Protein AF-A0A1J5KAI7-F1 (afdb_monomer_lite)

pLDDT: mean 85.28, std 12.96, range [53.59, 97.75]

Structure (mmCIF, N/CA/C/O backbone):
data_AF-A0A1J5KAI7-F1
#
_entry.id   AF-A0A1J5KAI7-F1
#
loop_
_atom_site.group_PDB
_atom_site.id
_atom_site.type_symbol
_atom_site.label_atom_id
_atom_site.label_alt_id
_atom_site.label_comp_id
_atom_site.label_asym_id
_atom_site.label_entity_id
_atom_site.label_seq_id
_atom_site.pdbx_PDB_ins_code
_atom_site.Cartn_x
_atom_site.Cartn_y
_atom_site.Cartn_z
_atom_site.occupancy
_atom_site.B_iso_or_equiv
_atom_site.auth_seq_id
_atom_site.auth_comp_id
_atom_site.auth_asym_id
_atom_site.auth_atom_id
_atom_site.pdbx_PDB_model_num
ATOM 1 N N . MET A 1 1 ? 21.934 -11.824 -10.704 1.00 55.00 1 MET A N 1
ATOM 2 C CA . MET A 1 1 ? 21.260 -10.657 -11.320 1.00 55.00 1 MET A CA 1
ATOM 3 C C . MET A 1 1 ? 20.490 -11.014 -12.583 1.00 55.00 1 MET A C 1
ATOM 5 O O . MET A 1 1 ? 19.277 -10.993 -12.497 1.00 55.00 1 MET A O 1
ATOM 9 N N . LYS A 1 2 ? 21.116 -11.439 -13.696 1.00 55.00 2 LYS A N 1
ATOM 10 C CA . LYS A 1 2 ? 20.397 -11.725 -14.965 1.00 55.00 2 LYS A CA 1
ATOM 11 C C . LYS A 1 2 ? 19.178 -12.659 -14.852 1.00 55.00 2 LYS A C 1
ATOM 13 O O . LYS A 1 2 ? 18.161 -12.379 -15.466 1.00 55.00 2 LYS A O 1
ATOM 18 N N . ALA A 1 3 ? 19.261 -13.735 -14.066 1.00 62.50 3 ALA A N 1
ATOM 19 C CA . ALA A 1 3 ? 18.138 -14.665 -13.894 1.00 62.50 3 ALA A CA 1
ATOM 20 C C . ALA A 1 3 ? 16.930 -14.024 -13.185 1.00 62.50 3 ALA A C 1
ATOM 22 O O . ALA A 1 3 ? 15.803 -14.217 -13.618 1.00 62.50 3 ALA A O 1
ATOM 23 N N . TYR A 1 4 ? 17.171 -13.212 -12.149 1.00 58.72 4 TYR A N 1
ATOM 24 C CA . TYR A 1 4 ? 16.126 -12.479 -11.427 1.00 58.72 4 TYR A CA 1
ATOM 25 C C . TYR A 1 4 ? 15.458 -11.437 -12.327 1.00 58.72 4 TYR A C 1
ATOM 27 O O . TYR A 1 4 ? 14.240 -11.396 -12.431 1.00 58.72 4 TYR A O 1
ATOM 35 N N . THR A 1 5 ? 16.261 -10.651 -13.048 1.00 60.41 5 THR A N 1
ATOM 36 C CA . THR A 1 5 ? 15.755 -9.629 -13.971 1.00 60.41 5 THR A CA 1
ATOM 37 C C . THR A 1 5 ? 14.943 -10.246 -15.113 1.00 60.41 5 THR A C 1
ATOM 39 O O . THR A 1 5 ? 13.899 -9.718 -15.474 1.00 60.41 5 THR A O 1
ATOM 42 N N . ASN A 1 6 ? 15.376 -11.389 -15.657 1.00 65.81 6 ASN A N 1
ATOM 43 C CA . ASN A 1 6 ? 14.635 -12.088 -16.710 1.00 65.81 6 ASN A CA 1
ATOM 44 C C . ASN A 1 6 ? 13.309 -12.670 -16.204 1.00 65.81 6 ASN A C 1
ATOM 46 O O . ASN A 1 6 ? 12.306 -12.564 -16.901 1.00 65.81 6 ASN A O 1
ATOM 50 N N . LEU A 1 7 ? 13.302 -13.232 -14.993 1.00 64.62 7 LEU A N 1
ATOM 51 C CA . LEU A 1 7 ? 12.109 -13.811 -14.379 1.00 64.62 7 LEU A CA 1
ATOM 52 C C . LEU A 1 7 ? 11.079 -12.727 -14.020 1.00 64.62 7 LEU A C 1
ATOM 54 O O . LEU A 1 7 ? 9.899 -12.885 -14.313 1.00 64.62 7 LEU A O 1
ATOM 58 N N . MET A 1 8 ? 11.527 -11.580 -13.498 1.00 61.50 8 MET A N 1
ATOM 59 C CA . MET A 1 8 ? 10.651 -10.423 -13.270 1.00 61.50 8 MET A CA 1
ATOM 60 C C . MET A 1 8 ? 10.087 -9.854 -14.575 1.00 61.50 8 MET A C 1
ATOM 62 O O . MET A 1 8 ? 8.918 -9.490 -14.639 1.00 61.50 8 MET A O 1
ATOM 66 N N . ARG A 1 9 ? 10.874 -9.847 -15.656 1.00 62.69 9 ARG A N 1
ATOM 67 C CA . ARG A 1 9 ? 10.406 -9.372 -16.964 1.00 62.69 9 ARG A CA 1
ATOM 68 C C . ARG A 1 9 ? 9.352 -10.288 -17.595 1.00 62.69 9 ARG A C 1
ATOM 70 O O . ARG A 1 9 ? 8.470 -9.792 -18.287 1.00 62.69 9 ARG A O 1
ATOM 77 N N . GLU A 1 10 ? 9.429 -11.601 -17.368 1.00 64.44 10 GLU A N 1
ATOM 78 C CA . GLU A 1 10 ? 8.375 -12.541 -17.777 1.00 64.44 10 GLU A CA 1
ATOM 79 C C . GLU A 1 10 ? 7.089 -12.330 -16.974 1.00 64.44 10 GLU A C 1
ATOM 81 O O . GLU A 1 10 ? 6.016 -12.271 -17.569 1.00 64.44 10 GLU A O 1
ATOM 86 N N . ILE A 1 11 ? 7.191 -12.142 -15.654 1.00 62.94 11 ILE A N 1
ATOM 87 C CA . ILE A 1 11 ? 6.038 -11.881 -14.777 1.00 62.94 11 ILE A CA 1
ATOM 88 C C . ILE A 1 11 ? 5.356 -10.553 -15.138 1.00 62.94 11 ILE A C 1
ATOM 90 O O . ILE A 1 11 ? 4.132 -10.519 -15.256 1.00 62.94 11 ILE A O 1
ATOM 94 N N . ASN A 1 12 ? 6.125 -9.496 -15.419 1.00 62.03 12 ASN A N 1
ATOM 95 C CA . ASN A 1 12 ? 5.586 -8.196 -15.842 1.00 62.03 12 ASN A CA 1
ATOM 96 C C . ASN A 1 12 ? 4.906 -8.242 -17.222 1.00 62.03 12 ASN A C 1
ATOM 98 O O . ASN A 1 12 ? 4.095 -7.375 -17.544 1.00 62.03 12 ASN A O 1
ATOM 102 N N . GLY A 1 13 ? 5.200 -9.258 -18.040 1.00 66.75 13 GLY A N 1
ATOM 103 C CA . GLY A 1 13 ? 4.508 -9.507 -19.306 1.00 66.75 13 GLY A CA 1
ATOM 104 C C . GLY A 1 13 ? 3.153 -10.205 -19.150 1.00 66.75 13 GLY A C 1
ATOM 105 O O . GLY A 1 13 ? 2.368 -10.225 -20.101 1.00 66.75 13 GLY A O 1
ATOM 106 N N . VAL A 1 14 ? 2.858 -10.774 -17.977 1.00 78.19 14 VAL A N 1
ATOM 107 C CA . VAL A 1 14 ? 1.603 -11.488 -17.724 1.00 78.19 14 VAL A CA 1
ATOM 108 C C . VAL A 1 14 ? 0.485 -10.485 -17.472 1.00 78.19 14 VAL A C 1
ATOM 110 O O . VAL A 1 14 ? 0.593 -9.598 -16.627 1.00 78.19 14 VAL A O 1
ATOM 113 N N . LYS A 1 15 ? -0.628 -10.654 -18.186 1.00 81.62 15 LYS A N 1
ATOM 114 C CA . LYS A 1 15 ? -1.851 -9.883 -17.967 1.00 81.62 15 LYS A CA 1
ATOM 115 C C . LYS A 1 15 ? -2.954 -10.776 -17.428 1.00 81.62 15 LYS A C 1
ATOM 117 O O . LYS A 1 15 ? -3.146 -11.900 -17.881 1.00 81.62 15 LYS A O 1
ATOM 122 N N . ILE A 1 16 ? -3.715 -10.247 -16.485 1.00 79.81 16 ILE A N 1
ATOM 123 C CA . ILE A 1 16 ? -4.975 -10.816 -16.032 1.00 79.81 16 ILE A CA 1
ATOM 124 C C . ILE A 1 16 ? -6.071 -10.316 -16.972 1.00 79.81 16 ILE A C 1
ATOM 126 O O . ILE A 1 16 ? -6.192 -9.109 -17.211 1.00 79.81 16 ILE A O 1
ATOM 130 N N . LEU A 1 17 ? -6.869 -11.252 -17.500 1.00 81.06 17 LEU A N 1
ATOM 131 C CA . LEU A 1 17 ? -7.967 -10.968 -18.435 1.00 81.06 17 LEU A CA 1
ATOM 132 C C . LEU A 1 17 ? -7.509 -10.133 -19.648 1.00 81.06 17 LEU A C 1
ATOM 134 O O . LEU A 1 17 ? -8.215 -9.221 -20.074 1.00 81.06 17 LEU A O 1
ATOM 138 N N . ASP A 1 18 ? -6.282 -10.373 -20.125 1.00 76.94 18 ASP A N 1
ATOM 139 C CA . ASP A 1 18 ? -5.613 -9.666 -21.234 1.00 76.94 18 ASP A CA 1
ATOM 140 C C . ASP A 1 18 ? -5.494 -8.136 -21.089 1.00 76.94 18 ASP A C 1
ATOM 142 O O . ASP A 1 18 ? -4.990 -7.451 -21.983 1.00 76.94 18 ASP A O 1
ATOM 146 N N . THR A 1 19 ? -5.895 -7.589 -19.940 1.00 79.38 19 THR A N 1
ATOM 147 C CA . THR A 1 19 ? -6.129 -6.151 -19.765 1.00 79.38 19 THR A CA 1
ATOM 148 C C . THR A 1 19 ? -5.287 -5.568 -18.637 1.00 79.38 19 THR A C 1
ATOM 150 O O . THR A 1 19 ? -4.700 -4.502 -18.805 1.00 79.38 19 THR A O 1
ATOM 153 N N . ILE A 1 20 ? -5.196 -6.257 -17.497 1.00 80.00 20 ILE A N 1
ATOM 154 C CA . ILE A 1 20 ? -4.562 -5.721 -16.286 1.00 80.00 20 ILE A CA 1
ATOM 155 C C . ILE A 1 20 ? -3.181 -6.359 -16.125 1.00 80.00 20 ILE A C 1
ATOM 157 O O . ILE A 1 20 ? -3.116 -7.586 -16.053 1.00 80.00 20 ILE A O 1
ATOM 161 N N . PRO A 1 21 ? -2.084 -5.587 -16.038 1.00 86.19 21 PRO A N 1
ATOM 162 C CA . PRO A 1 21 ? -0.777 -6.138 -15.688 1.00 86.19 21 PRO A CA 1
ATOM 163 C C . PRO A 1 21 ? -0.853 -6.925 -14.373 1.00 86.19 21 PRO A C 1
ATOM 165 O O . PRO A 1 21 ? -1.408 -6.436 -13.388 1.00 86.19 21 PRO A O 1
ATOM 168 N N . LEU A 1 22 ? -0.316 -8.149 -14.349 1.00 85.94 22 LEU A N 1
ATOM 169 C CA . LEU A 1 22 ? -0.277 -8.982 -13.142 1.00 85.94 22 LEU A CA 1
ATOM 170 C C . LEU A 1 22 ? 0.413 -8.247 -11.989 1.00 85.94 22 LEU A C 1
ATOM 172 O O . LEU A 1 22 ? -0.025 -8.351 -10.848 1.00 85.94 22 LEU A O 1
ATOM 176 N N . ASP A 1 23 ? 1.435 -7.462 -12.310 1.00 84.81 23 ASP A N 1
ATOM 177 C CA . ASP A 1 23 ? 2.177 -6.644 -11.360 1.00 84.81 23 ASP A CA 1
ATOM 178 C C . ASP A 1 23 ? 1.252 -5.705 -10.566 1.00 84.81 23 ASP A C 1
ATOM 180 O O . ASP A 1 23 ? 1.145 -5.797 -9.344 1.00 84.81 23 ASP A O 1
ATOM 184 N N . TYR A 1 24 ? 0.409 -4.934 -11.257 1.00 88.38 24 TYR A N 1
ATOM 185 C CA . TYR A 1 24 ? -0.584 -4.059 -10.623 1.00 88.38 24 TYR A CA 1
ATOM 186 C C . TYR A 1 24 ? -1.548 -4.817 -9.709 1.00 88.38 24 TYR A C 1
ATOM 188 O O . TYR A 1 24 ? -1.926 -4.342 -8.636 1.00 88.38 24 TYR A O 1
ATOM 196 N N . PHE A 1 25 ? -1.952 -6.019 -10.109 1.00 89.25 25 PHE A N 1
ATOM 197 C CA . PHE A 1 25 ? -2.796 -6.856 -9.268 1.00 89.25 25 PHE A CA 1
ATOM 198 C C . PHE A 1 25 ? -2.071 -7.321 -7.998 1.00 89.25 25 PHE A C 1
ATOM 200 O O . PHE A 1 25 ? -2.664 -7.314 -6.916 1.00 89.25 25 PHE A O 1
ATOM 207 N N . LEU A 1 26 ? -0.789 -7.674 -8.104 1.00 91.12 26 LEU A N 1
ATOM 208 C CA . LEU A 1 26 ? 0.038 -8.059 -6.964 1.00 91.12 26 LEU A CA 1
ATOM 209 C C . LEU A 1 26 ? 0.264 -6.887 -6.004 1.00 91.12 26 LEU A C 1
ATOM 211 O O . LEU A 1 26 ? 0.075 -7.076 -4.803 1.00 91.12 26 LEU A O 1
ATOM 215 N N . HIS A 1 27 ? 0.560 -5.685 -6.506 1.00 93.19 27 HIS A N 1
ATOM 216 C CA . HIS A 1 27 ? 0.659 -4.459 -5.698 1.00 93.19 27 HIS A CA 1
ATOM 217 C C . HIS A 1 27 ? -0.622 -4.211 -4.890 1.00 93.19 27 HIS A C 1
ATOM 219 O O . HIS A 1 27 ? -0.596 -3.999 -3.673 1.00 93.19 27 HIS A O 1
ATOM 225 N N . MET A 1 28 ? -1.776 -4.354 -5.544 1.00 92.88 28 MET A N 1
ATOM 226 C CA . MET A 1 28 ? -3.084 -4.187 -4.916 1.00 92.88 28 MET A CA 1
ATOM 227 C C . MET A 1 28 ? -3.340 -5.211 -3.793 1.00 92.88 28 MET A C 1
ATOM 229 O O . MET A 1 28 ? -3.800 -4.848 -2.704 1.00 92.88 28 MET A O 1
ATOM 233 N N . ILE A 1 29 ? -3.024 -6.492 -4.034 1.00 94.38 29 ILE A N 1
ATOM 234 C CA . ILE A 1 29 ? -3.124 -7.553 -3.019 1.00 94.38 29 ILE A CA 1
ATOM 235 C C . ILE A 1 29 ? -2.163 -7.279 -1.867 1.00 94.38 29 ILE A C 1
ATOM 237 O O . ILE A 1 29 ? -2.550 -7.411 -0.706 1.00 94.38 29 ILE A O 1
ATOM 241 N N . PHE A 1 30 ? -0.925 -6.902 -2.173 1.00 94.56 30 PHE A N 1
ATOM 242 C CA . PHE A 1 30 ? 0.131 -6.710 -1.191 1.00 94.56 30 PHE A CA 1
ATOM 243 C C . PHE A 1 30 ? -0.219 -5.604 -0.194 1.00 94.56 30 PHE A C 1
ATOM 245 O O . PHE A 1 30 ? -0.183 -5.831 1.020 1.00 94.56 30 PHE A O 1
ATOM 252 N N . GLY A 1 31 ? -0.667 -4.447 -0.688 1.00 96.50 31 GLY A N 1
ATOM 253 C CA . GLY A 1 31 ? -1.102 -3.346 0.170 1.00 96.50 31 GLY A CA 1
ATOM 254 C C . GLY A 1 31 ? -2.248 -3.750 1.098 1.00 96.50 31 GLY A C 1
ATOM 255 O O . GLY A 1 31 ? -2.209 -3.487 2.306 1.00 96.50 31 GLY A O 1
ATOM 256 N N . MET A 1 32 ? -3.251 -4.457 0.565 1.00 97.44 32 MET A N 1
ATOM 257 C CA . MET A 1 32 ? -4.382 -4.935 1.364 1.00 97.44 32 MET A CA 1
ATOM 258 C C . MET A 1 32 ? -3.975 -6.018 2.374 1.00 97.44 32 MET A C 1
ATOM 260 O O . MET A 1 32 ? -4.471 -6.019 3.503 1.00 97.44 32 MET A O 1
ATOM 264 N N . ALA A 1 33 ? -3.051 -6.909 2.014 1.00 97.38 33 ALA A N 1
ATOM 265 C CA . ALA A 1 33 ? -2.533 -7.938 2.906 1.00 97.38 33 ALA A CA 1
ATOM 266 C C . ALA A 1 33 ? -1.815 -7.319 4.112 1.00 97.38 33 ALA A C 1
ATOM 268 O O . ALA A 1 33 ? -2.153 -7.653 5.249 1.00 97.38 33 ALA A O 1
ATOM 269 N N . ILE A 1 34 ? -0.905 -6.359 3.896 1.00 96.69 34 ILE A N 1
ATOM 270 C CA . ILE A 1 34 ? -0.235 -5.627 4.986 1.00 96.69 34 ILE A CA 1
ATOM 271 C C . ILE A 1 34 ? -1.267 -4.946 5.883 1.00 96.69 34 ILE A C 1
ATOM 273 O O . ILE A 1 34 ? -1.200 -5.062 7.111 1.00 96.69 34 ILE A O 1
ATOM 277 N N . TYR A 1 35 ? -2.242 -4.260 5.281 1.00 97.69 35 TYR A N 1
ATOM 278 C CA . TYR A 1 35 ? -3.296 -3.592 6.031 1.00 97.69 35 TYR A CA 1
ATOM 279 C C . TYR A 1 35 ? -4.054 -4.584 6.926 1.00 97.69 35 TYR A C 1
ATOM 281 O O . TYR A 1 35 ? -4.148 -4.365 8.133 1.00 97.69 35 TYR A O 1
ATOM 289 N N . LEU A 1 36 ? -4.542 -5.703 6.379 1.00 97.31 36 LEU A N 1
ATOM 290 C CA . LEU A 1 36 ? -5.295 -6.713 7.131 1.00 97.31 36 LEU A CA 1
ATOM 291 C C . LEU A 1 36 ? -4.456 -7.402 8.211 1.00 97.31 36 LEU A C 1
ATOM 293 O O . LEU A 1 36 ? -4.957 -7.612 9.315 1.00 97.31 36 LEU A O 1
ATOM 297 N N . ILE A 1 37 ? -3.184 -7.696 7.937 1.00 97.75 37 ILE A N 1
ATOM 298 C CA . ILE A 1 37 ? -2.249 -8.238 8.930 1.00 97.75 37 ILE A CA 1
ATOM 299 C C . ILE A 1 37 ? -2.115 -7.255 10.098 1.00 97.75 37 ILE A C 1
ATOM 301 O O . ILE A 1 37 ? -2.301 -7.637 11.252 1.00 97.75 37 ILE A O 1
ATOM 305 N N . ALA A 1 38 ? -1.895 -5.966 9.824 1.00 97.12 38 ALA A N 1
ATOM 306 C CA . ALA A 1 38 ? -1.837 -4.946 10.869 1.00 97.12 38 ALA A CA 1
ATOM 307 C C . ALA A 1 38 ? -3.140 -4.892 11.689 1.00 97.12 38 ALA A C 1
ATOM 309 O O . ALA A 1 38 ? -3.105 -4.774 12.917 1.00 97.12 38 ALA A O 1
ATOM 310 N N . ARG A 1 39 ? -4.302 -5.029 11.033 1.00 96.12 39 ARG A N 1
ATOM 311 C CA . ARG A 1 39 ? -5.603 -5.102 11.719 1.00 96.12 39 ARG A CA 1
ATOM 312 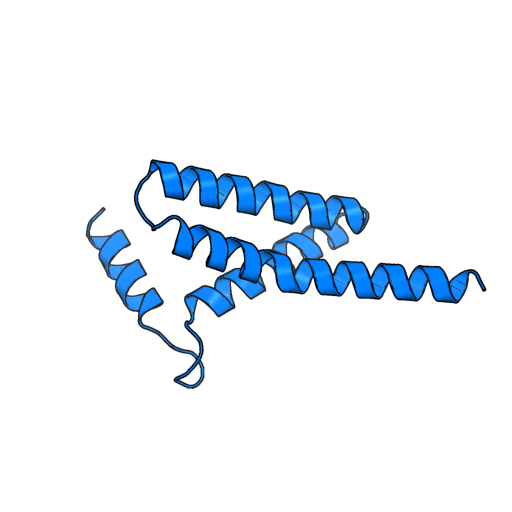C C . ARG A 1 39 ? -5.730 -6.354 12.589 1.00 96.12 39 ARG A C 1
ATOM 314 O O . ARG A 1 39 ? -6.260 -6.246 13.695 1.00 96.12 39 ARG A O 1
ATOM 321 N N . ALA A 1 40 ? -5.207 -7.501 12.154 1.00 96.88 40 ALA A N 1
ATOM 322 C CA . ALA A 1 40 ? -5.180 -8.733 12.945 1.00 96.88 40 ALA A CA 1
ATOM 323 C C . ALA A 1 40 ? -4.361 -8.567 14.240 1.00 96.88 40 ALA A C 1
ATOM 325 O O . ALA A 1 40 ? -4.756 -9.069 15.291 1.00 96.88 40 ALA A O 1
ATOM 326 N N . PHE A 1 41 ? -3.303 -7.750 14.208 1.00 97.38 41 PHE A N 1
ATOM 327 C CA . PHE A 1 41 ? -2.538 -7.337 15.393 1.00 97.38 41 PHE A CA 1
ATOM 328 C C . PHE A 1 41 ? -3.193 -6.208 16.209 1.00 97.38 41 PHE A C 1
ATOM 330 O O . PHE A 1 41 ? -2.546 -5.589 17.052 1.00 97.38 41 PHE A O 1
ATOM 337 N N . LYS A 1 42 ? -4.484 -5.927 15.986 1.00 95.56 42 LYS A N 1
ATOM 338 C CA . LYS A 1 42 ? -5.261 -4.883 16.680 1.00 95.56 42 LYS A CA 1
ATOM 339 C C . LYS A 1 42 ? -4.693 -3.467 16.514 1.00 95.56 42 LYS A C 1
ATOM 341 O O . LYS A 1 42 ? -5.045 -2.566 17.277 1.00 95.56 42 LYS A O 1
ATOM 346 N N . ILE A 1 43 ? -3.861 -3.229 15.500 1.00 96.38 43 ILE A N 1
ATOM 347 C CA . ILE A 1 43 ? -3.406 -1.881 15.155 1.00 96.38 43 ILE A CA 1
ATOM 348 C C . ILE A 1 43 ? -4.615 -1.103 14.627 1.00 96.38 43 ILE A C 1
ATOM 350 O O . ILE A 1 43 ? -5.384 -1.604 13.806 1.00 96.38 43 ILE A O 1
ATOM 354 N N . SER A 1 44 ? -4.827 0.119 15.124 1.00 96.19 44 SER A N 1
ATOM 355 C CA . SER A 1 44 ? -5.940 0.979 14.699 1.00 96.19 44 SER A CA 1
ATOM 356 C C . SER A 1 44 ? -5.898 1.236 13.193 1.00 96.19 44 SER A C 1
ATOM 358 O O . SER A 1 44 ? -4.812 1.438 12.656 1.00 96.19 44 SER A O 1
ATOM 360 N N . SER A 1 45 ? -7.055 1.346 12.535 1.00 95.00 45 SER A N 1
ATOM 361 C CA . SER A 1 45 ? -7.119 1.480 11.074 1.00 95.00 45 SER A CA 1
ATOM 362 C C . SER A 1 45 ? -6.295 2.640 10.505 1.00 95.00 45 SER A C 1
ATOM 364 O O . SER A 1 45 ? -5.775 2.507 9.403 1.00 95.00 45 SER A O 1
ATOM 366 N N . SER A 1 46 ? -6.173 3.766 11.214 1.00 96.38 46 SER A N 1
ATOM 367 C CA . SER A 1 46 ? -5.317 4.883 10.791 1.00 96.38 46 SER A CA 1
ATOM 368 C C . SER A 1 46 ? -3.836 4.502 10.803 1.00 96.38 46 SER A C 1
ATOM 370 O O . SER A 1 46 ? -3.140 4.714 9.819 1.00 96.38 46 SER A O 1
ATOM 372 N N . LYS A 1 47 ? -3.365 3.884 11.892 1.00 96.88 47 LYS A N 1
ATOM 373 C CA . LYS A 1 47 ? -1.990 3.375 12.015 1.00 96.88 47 LYS A CA 1
ATOM 374 C C . LYS A 1 47 ? -1.691 2.258 11.010 1.00 96.88 47 LYS A C 1
ATOM 376 O O . LYS A 1 47 ? -0.599 2.240 10.463 1.00 96.88 47 LYS A O 1
ATOM 381 N N . SER A 1 48 ? -2.647 1.367 10.733 1.00 97.56 48 SER A N 1
ATOM 382 C CA . SER A 1 48 ? -2.501 0.338 9.693 1.00 97.56 48 SER A CA 1
ATOM 383 C C . SER A 1 48 ? -2.344 0.957 8.307 1.00 97.56 48 SER A C 1
ATOM 385 O O . SER A 1 48 ? -1.504 0.509 7.539 1.00 97.56 48 SER A O 1
ATOM 387 N N . LEU A 1 49 ? -3.112 2.009 7.999 1.00 97.25 49 LEU A N 1
ATOM 388 C CA . LEU A 1 49 ? -2.964 2.737 6.742 1.00 97.25 49 LEU A CA 1
ATOM 389 C C . LEU A 1 49 ? -1.587 3.409 6.662 1.00 97.25 49 LEU A C 1
ATOM 391 O O . LEU A 1 49 ? -0.877 3.203 5.688 1.00 97.25 49 LEU A O 1
ATOM 395 N N . ILE A 1 50 ? -1.176 4.133 7.709 1.00 97.31 50 ILE A N 1
ATOM 396 C CA . ILE A 1 50 ? 0.153 4.765 7.780 1.00 97.31 50 ILE A CA 1
ATOM 397 C C . ILE A 1 50 ? 1.264 3.731 7.565 1.00 97.31 50 ILE A C 1
ATOM 399 O O . ILE A 1 50 ? 2.195 4.002 6.818 1.00 97.31 50 ILE A O 1
ATOM 403 N N . LEU A 1 51 ? 1.146 2.539 8.156 1.00 96.88 51 LEU A N 1
ATOM 404 C CA . LEU A 1 51 ? 2.122 1.466 7.976 1.00 96.88 51 LEU A CA 1
ATOM 405 C C . LEU A 1 51 ? 2.269 1.053 6.505 1.00 96.88 51 LEU A C 1
ATOM 407 O O . LEU A 1 51 ? 3.395 0.928 6.035 1.00 96.88 51 LEU A O 1
ATOM 411 N N . VAL A 1 52 ? 1.160 0.883 5.776 1.00 96.88 52 VAL A N 1
ATOM 412 C CA . VAL A 1 52 ? 1.206 0.582 4.334 1.00 96.88 52 VAL A CA 1
ATOM 413 C C . VAL A 1 52 ? 1.902 1.709 3.572 1.00 96.88 52 VAL A C 1
ATOM 415 O O . VAL A 1 52 ? 2.817 1.439 2.803 1.00 96.88 52 VAL A O 1
ATOM 418 N N . PHE A 1 53 ? 1.524 2.965 3.835 1.00 95.94 53 PHE A N 1
ATOM 419 C CA . PHE A 1 53 ? 2.152 4.140 3.218 1.00 95.94 53 PHE A CA 1
ATOM 420 C C . PHE A 1 53 ? 3.665 4.186 3.464 1.00 95.94 53 PHE A C 1
ATOM 422 O O . PHE A 1 53 ? 4.430 4.493 2.556 1.00 95.94 53 PHE A O 1
ATOM 429 N N . THR A 1 54 ? 4.102 3.886 4.688 1.00 96.19 54 THR A N 1
ATOM 430 C CA . THR A 1 54 ? 5.523 3.883 5.047 1.00 96.19 54 THR A CA 1
ATOM 431 C C . THR A 1 54 ? 6.278 2.750 4.363 1.00 96.19 54 THR A C 1
ATOM 433 O O . THR A 1 54 ? 7.347 2.998 3.815 1.00 96.19 54 THR A O 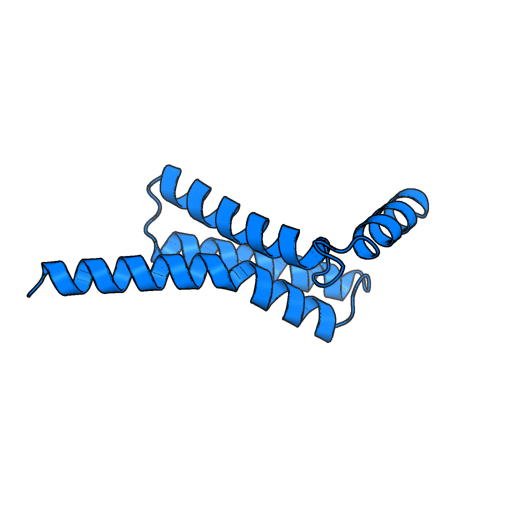1
ATOM 436 N N . ILE A 1 55 ? 5.743 1.526 4.374 1.00 94.81 55 ILE A N 1
ATOM 437 C CA . ILE A 1 55 ? 6.400 0.373 3.742 1.00 94.81 55 ILE A CA 1
ATOM 438 C C . ILE A 1 55 ? 6.540 0.604 2.238 1.00 94.81 55 ILE A C 1
ATOM 440 O O . ILE A 1 55 ? 7.639 0.459 1.709 1.00 94.81 55 ILE A O 1
ATOM 444 N N . GLU A 1 56 ? 5.461 1.016 1.573 1.00 93.94 56 GLU A N 1
ATOM 445 C CA . GLU A 1 56 ? 5.488 1.234 0.130 1.00 93.94 56 GLU A CA 1
ATOM 446 C C . GLU A 1 56 ? 6.382 2.420 -0.236 1.00 93.94 56 GLU A C 1
ATOM 448 O O . GLU A 1 56 ? 7.227 2.302 -1.112 1.00 93.94 56 GLU A O 1
ATOM 453 N N . GLY A 1 57 ? 6.302 3.531 0.503 1.00 90.56 57 GLY A N 1
ATOM 454 C CA . GLY A 1 57 ? 7.182 4.676 0.272 1.00 90.56 57 GLY A CA 1
ATOM 455 C C . GLY A 1 57 ? 8.669 4.332 0.408 1.00 90.56 57 GLY A C 1
ATOM 456 O O . GLY A 1 57 ? 9.481 4.825 -0.369 1.00 90.56 57 GLY A O 1
ATOM 457 N N . ILE A 1 58 ? 9.038 3.465 1.360 1.00 91.19 58 ILE A N 1
ATOM 458 C CA . ILE A 1 58 ? 10.422 2.985 1.505 1.00 91.19 58 ILE A CA 1
ATOM 459 C C . ILE A 1 58 ? 10.814 2.071 0.337 1.00 91.19 58 ILE A C 1
ATOM 461 O O . ILE A 1 58 ? 11.935 2.192 -0.157 1.00 91.19 58 ILE A O 1
ATOM 465 N N . LYS A 1 59 ? 9.917 1.179 -0.102 1.00 90.19 59 LYS A N 1
ATOM 466 C CA . LYS A 1 59 ? 10.158 0.262 -1.225 1.00 90.19 59 LYS A CA 1
ATOM 467 C C . LYS A 1 59 ? 10.429 1.038 -2.517 1.00 90.19 59 LYS A C 1
ATOM 469 O O . LYS A 1 59 ? 11.502 0.902 -3.090 1.00 90.19 59 LYS A O 1
ATOM 474 N N . GLU A 1 60 ? 9.524 1.943 -2.880 1.00 86.94 60 GLU A N 1
ATOM 475 C CA . GLU A 1 60 ? 9.634 2.758 -4.097 1.00 86.94 60 GLU A CA 1
ATOM 476 C C . GLU A 1 60 ? 10.843 3.699 -4.072 1.00 86.94 60 GLU A C 1
ATOM 478 O O . GLU A 1 60 ? 11.503 3.945 -5.086 1.00 86.94 60 GLU A O 1
ATOM 483 N N . PHE A 1 61 ? 11.184 4.219 -2.889 1.00 85.06 61 PHE A N 1
ATOM 484 C CA . PHE A 1 61 ? 12.412 4.982 -2.708 1.00 85.06 61 PHE A CA 1
ATOM 485 C C . PHE A 1 61 ? 13.646 4.108 -2.962 1.00 85.06 61 PHE A C 1
ATOM 487 O O . PHE A 1 61 ? 14.545 4.528 -3.687 1.00 85.06 61 PHE A O 1
ATOM 494 N N . ALA A 1 62 ? 13.693 2.887 -2.423 1.00 84.69 62 ALA A N 1
ATOM 495 C CA . ALA A 1 62 ? 14.803 1.965 -2.654 1.00 84.69 62 ALA A CA 1
ATOM 496 C C . ALA A 1 62 ? 14.933 1.565 -4.136 1.00 84.69 62 ALA A C 1
ATOM 498 O O . ALA A 1 62 ? 16.046 1.579 -4.669 1.00 84.69 62 ALA A O 1
ATOM 499 N N . ASP A 1 63 ? 13.816 1.295 -4.814 1.00 78.88 63 ASP A N 1
ATOM 500 C CA . ASP A 1 63 ? 13.790 0.958 -6.243 1.00 78.88 63 ASP A CA 1
ATOM 501 C C . ASP A 1 63 ? 14.235 2.140 -7.124 1.00 78.88 63 ASP A C 1
ATOM 503 O O . ASP A 1 63 ? 14.987 1.963 -8.088 1.00 78.88 63 ASP A O 1
ATOM 507 N N . SER A 1 64 ? 13.904 3.375 -6.726 1.00 76.44 64 SER A N 1
ATOM 508 C CA . SER A 1 64 ? 14.406 4.595 -7.380 1.00 76.44 64 SER A CA 1
ATOM 509 C C . SER A 1 64 ? 15.939 4.711 -7.320 1.00 76.44 64 SER A C 1
ATOM 511 O O . SER A 1 64 ? 16.565 5.130 -8.293 1.00 76.44 64 SER A O 1
ATOM 513 N N . PHE A 1 65 ? 16.568 4.325 -6.201 1.00 73.50 65 PHE A N 1
ATOM 514 C CA . PHE A 1 65 ? 18.035 4.318 -6.063 1.00 73.50 65 PHE A CA 1
ATOM 515 C C . PHE A 1 65 ? 18.699 3.163 -6.813 1.00 73.50 65 PHE A C 1
ATOM 517 O O . PHE A 1 65 ? 19.818 3.310 -7.305 1.00 73.50 65 PHE A O 1
ATOM 524 N N . ALA A 1 66 ? 18.019 2.021 -6.906 1.00 72.50 66 ALA A N 1
ATOM 525 C CA . ALA A 1 66 ? 18.497 0.863 -7.652 1.00 72.50 66 ALA A CA 1
ATOM 526 C C . ALA A 1 66 ? 18.374 1.037 -9.181 1.00 72.50 66 ALA A C 1
ATOM 528 O O . ALA A 1 66 ? 18.896 0.201 -9.921 1.00 72.50 66 ALA A O 1
ATOM 529 N N . MET A 1 67 ? 17.719 2.113 -9.649 1.00 63.50 67 MET A N 1
ATOM 530 C CA . MET A 1 67 ? 17.397 2.394 -11.058 1.00 63.50 67 MET A CA 1
ATOM 531 C C . MET A 1 67 ? 16.690 1.222 -11.752 1.00 63.50 67 MET A C 1
ATOM 533 O O . MET A 1 67 ? 16.861 1.000 -12.952 1.00 63.50 67 MET A O 1
ATOM 537 N N . THR A 1 68 ? 15.936 0.435 -10.986 1.00 68.12 68 THR A N 1
ATOM 538 C CA . THR A 1 68 ? 15.209 -0.735 -11.485 1.00 68.12 68 THR A CA 1
ATOM 539 C C . THR A 1 68 ? 13.951 -0.330 -12.242 1.00 68.12 68 THR A C 1
ATOM 541 O O . THR A 1 68 ? 13.631 -0.982 -13.231 1.00 68.12 68 THR A O 1
ATOM 544 N N . ASN A 1 69 ? 13.330 0.778 -11.830 1.00 71.25 69 ASN A N 1
ATOM 545 C CA . ASN A 1 69 ? 12.095 1.332 -12.375 1.00 71.25 69 ASN A CA 1
ATOM 546 C C . ASN A 1 69 ? 12.214 2.852 -12.582 1.00 71.25 69 ASN A C 1
ATOM 548 O O . ASN A 1 69 ? 13.042 3.535 -11.967 1.00 71.25 69 ASN A O 1
ATOM 552 N N . THR A 1 70 ? 11.371 3.395 -13.455 1.00 83.06 70 THR A N 1
ATOM 553 C CA . THR A 1 70 ? 11.204 4.838 -13.650 1.00 83.06 70 THR A CA 1
ATOM 554 C C . THR A 1 70 ? 10.396 5.472 -12.513 1.00 83.06 70 THR A C 1
ATOM 556 O O . THR A 1 70 ? 9.646 4.809 -11.802 1.00 83.06 70 THR A O 1
ATOM 559 N N . ILE A 1 71 ? 10.504 6.797 -12.359 1.00 81.88 71 ILE A N 1
ATOM 560 C CA . ILE A 1 71 ? 9.707 7.548 -11.372 1.00 81.88 71 ILE A CA 1
ATOM 561 C C . ILE A 1 71 ? 8.200 7.376 -11.629 1.00 81.88 71 ILE A C 1
ATOM 563 O O . ILE A 1 71 ? 7.423 7.303 -10.681 1.00 81.88 71 ILE A O 1
ATOM 567 N N . GLU A 1 72 ? 7.783 7.317 -12.895 1.00 85.62 72 GLU A N 1
ATOM 568 C CA . GLU A 1 72 ? 6.374 7.143 -13.265 1.00 85.62 72 GLU A CA 1
ATOM 569 C C . GLU A 1 72 ? 5.841 5.766 -12.851 1.00 85.62 72 GL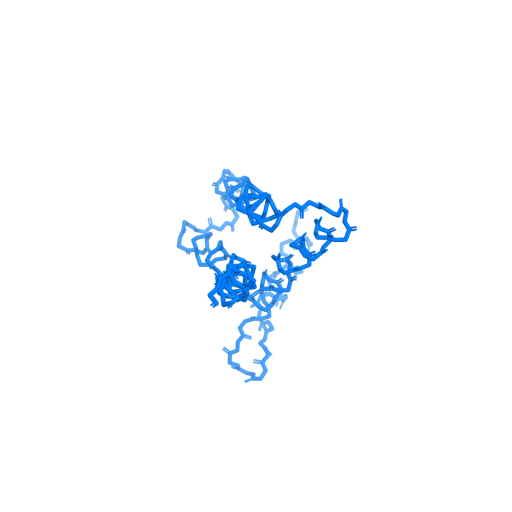U A C 1
ATOM 571 O O . GLU A 1 72 ? 4.749 5.687 -12.289 1.00 85.62 72 GLU A O 1
ATOM 576 N N . GLU A 1 73 ? 6.627 4.706 -13.064 1.00 85.44 73 GLU A N 1
ATOM 577 C CA . GLU A 1 73 ? 6.297 3.344 -12.622 1.00 85.44 73 GLU A CA 1
ATOM 578 C C . GLU A 1 73 ? 6.173 3.282 -11.097 1.00 85.44 73 GLU A C 1
ATOM 580 O O . GLU A 1 73 ? 5.132 2.872 -10.592 1.00 85.44 73 GLU A O 1
ATOM 585 N N . ASN A 1 74 ? 7.144 3.837 -10.367 1.00 87.62 74 ASN A N 1
ATOM 586 C CA . ASN A 1 74 ? 7.122 3.846 -8.901 1.00 87.62 74 ASN A CA 1
ATOM 587 C C . ASN A 1 74 ? 5.907 4.595 -8.324 1.00 87.62 74 ASN A C 1
ATOM 589 O O . ASN A 1 74 ? 5.341 4.222 -7.295 1.00 87.62 74 ASN A O 1
ATOM 593 N N . ILE A 1 75 ? 5.472 5.678 -8.981 1.00 89.12 75 ILE A N 1
ATOM 594 C CA . ILE A 1 75 ? 4.257 6.404 -8.584 1.00 89.12 75 ILE A CA 1
ATOM 595 C C . ILE A 1 75 ? 3.009 5.559 -8.854 1.00 89.12 75 ILE A C 1
ATOM 597 O O . ILE A 1 75 ? 2.108 5.527 -8.011 1.00 89.12 75 ILE A O 1
ATOM 601 N N . ALA A 1 76 ? 2.923 4.909 -10.018 1.00 90.56 76 ALA A N 1
ATOM 602 C CA . ALA A 1 76 ? 1.786 4.061 -10.362 1.00 90.56 76 ALA A CA 1
ATOM 603 C C . ALA A 1 76 ? 1.646 2.906 -9.362 1.00 90.56 76 ALA A C 1
ATOM 605 O O . ALA A 1 76 ? 0.569 2.708 -8.792 1.00 90.56 76 ALA A O 1
ATOM 606 N N . ASP A 1 77 ? 2.753 2.232 -9.084 1.00 91.19 77 ASP A N 1
ATOM 607 C CA . ASP A 1 77 ? 2.869 1.136 -8.132 1.00 91.19 77 ASP A CA 1
ATOM 608 C C . ASP A 1 77 ? 2.444 1.561 -6.728 1.00 91.19 77 ASP A C 1
ATOM 610 O O . ASP A 1 77 ? 1.559 0.941 -6.127 1.00 91.19 77 ASP A O 1
ATOM 614 N N . PHE A 1 78 ? 2.956 2.701 -6.255 1.00 93.50 78 PHE A N 1
ATOM 615 C CA . PHE A 1 78 ? 2.556 3.278 -4.977 1.00 93.50 78 PHE A CA 1
ATOM 616 C C . PHE A 1 78 ? 1.044 3.505 -4.896 1.00 93.50 78 PHE A C 1
ATOM 618 O O . PHE A 1 78 ? 0.390 3.083 -3.937 1.00 93.50 78 PHE A O 1
ATOM 625 N N . VAL A 1 79 ? 0.471 4.184 -5.898 1.00 94.69 79 VAL A N 1
ATOM 626 C CA . VAL A 1 79 ? -0.958 4.532 -5.934 1.00 94.69 79 VAL A CA 1
ATOM 627 C C . VAL A 1 79 ? -1.821 3.273 -5.920 1.00 94.69 79 VAL A C 1
ATOM 629 O O . VAL A 1 79 ? -2.816 3.212 -5.189 1.00 94.69 79 VAL A O 1
ATOM 632 N N . ILE A 1 80 ? -1.438 2.261 -6.695 1.00 94.50 80 ILE A N 1
ATOM 633 C CA . ILE A 1 80 ? -2.162 0.995 -6.782 1.00 94.50 80 ILE A CA 1
ATOM 634 C C . ILE A 1 80 ? -2.105 0.258 -5.443 1.00 94.50 80 ILE A C 1
ATOM 636 O O . ILE A 1 80 ? -3.161 -0.133 -4.932 1.00 94.50 80 ILE A O 1
ATOM 640 N N . THR A 1 81 ? -0.928 0.155 -4.819 1.00 96.12 81 THR A N 1
ATOM 641 C CA . THR A 1 81 ? -0.744 -0.504 -3.518 1.00 96.12 81 THR A CA 1
ATOM 642 C C . THR A 1 81 ? -1.587 0.139 -2.413 1.00 96.12 81 THR A C 1
ATOM 644 O O . THR A 1 81 ? -2.216 -0.562 -1.614 1.00 96.12 81 THR A O 1
ATOM 647 N N . VAL A 1 82 ? 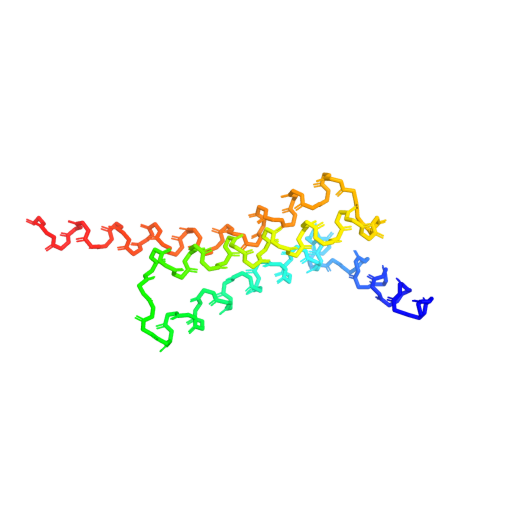-1.659 1.474 -2.349 1.00 96.88 82 VAL A N 1
ATOM 648 C CA . VAL A 1 82 ? -2.379 2.171 -1.262 1.00 96.88 82 VAL A CA 1
ATOM 649 C C . VAL A 1 82 ? -3.894 2.276 -1.478 1.00 96.88 82 VAL A C 1
ATOM 651 O O . VAL A 1 82 ? -4.629 2.559 -0.525 1.00 96.88 82 VAL A O 1
ATOM 654 N N . SER A 1 83 ? -4.386 2.033 -2.696 1.00 96.38 83 SER A N 1
ATOM 655 C CA . SER A 1 83 ? -5.784 2.273 -3.088 1.00 96.38 83 SER A CA 1
ATOM 656 C C . SER A 1 83 ? -6.815 1.475 -2.267 1.00 96.38 83 SER A C 1
ATOM 658 O O . SER A 1 83 ? -7.731 2.061 -1.679 1.00 96.38 83 SER A O 1
ATOM 660 N N . LEU A 1 84 ? -6.665 0.148 -2.165 1.00 96.19 84 LEU A N 1
ATOM 661 C CA . LEU A 1 84 ? -7.577 -0.711 -1.398 1.00 96.19 84 LEU A CA 1
ATOM 662 C C . LEU A 1 84 ? -7.502 -0.471 0.120 1.00 96.19 84 LEU A C 1
ATOM 664 O O . LEU A 1 84 ? -8.563 -0.318 0.736 1.00 96.19 84 LEU A O 1
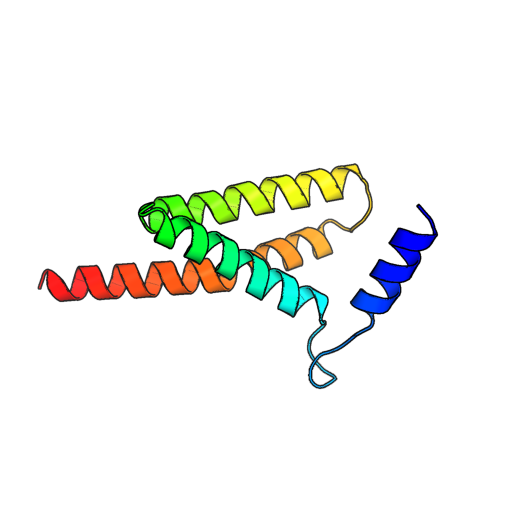ATOM 668 N N . PRO A 1 85 ? -6.312 -0.379 0.748 1.00 97.25 85 PRO A N 1
ATOM 669 C CA . PRO A 1 85 ? -6.192 0.013 2.154 1.00 97.25 85 PRO A CA 1
ATOM 670 C C . PRO A 1 85 ? -6.883 1.340 2.473 1.00 97.25 85 PRO A C 1
ATOM 672 O O . PRO A 1 85 ? -7.567 1.458 3.495 1.00 97.25 85 PRO A O 1
ATOM 675 N N . LEU A 1 86 ? -6.748 2.336 1.590 1.00 97.19 86 LEU A N 1
ATOM 676 C CA . LEU A 1 86 ? -7.411 3.626 1.745 1.00 97.19 86 LEU A CA 1
ATOM 677 C C . LEU A 1 86 ? -8.935 3.473 1.690 1.00 97.19 86 LEU A C 1
ATOM 679 O O . LEU A 1 86 ? -9.636 4.007 2.553 1.00 97.19 86 LEU A O 1
ATOM 683 N N . LEU A 1 87 ? -9.456 2.711 0.726 1.00 97.00 87 LEU A N 1
ATOM 684 C CA . LEU A 1 87 ? -10.888 2.430 0.627 1.00 97.00 87 LEU A CA 1
ATOM 685 C C . LEU A 1 87 ? -11.416 1.728 1.889 1.00 97.00 87 LEU A C 1
ATOM 687 O O . LEU A 1 87 ? -12.439 2.141 2.442 1.00 97.00 87 LEU A O 1
ATOM 691 N N . ALA A 1 88 ? -10.699 0.720 2.391 1.00 95.19 88 ALA A N 1
ATOM 692 C CA . ALA A 1 88 ? -11.051 0.012 3.621 1.00 95.19 88 ALA A CA 1
ATOM 693 C C . ALA A 1 88 ? -11.106 0.961 4.833 1.00 95.19 88 ALA A C 1
ATOM 695 O O . ALA A 1 88 ? -12.095 0.970 5.574 1.00 95.19 88 ALA A O 1
ATOM 696 N N . PHE A 1 89 ? -10.099 1.828 4.983 1.00 97.00 89 PHE A N 1
ATOM 697 C CA . PHE A 1 89 ? -10.071 2.866 6.015 1.00 97.00 89 PHE A CA 1
ATOM 698 C C . PHE A 1 89 ? -11.266 3.827 5.913 1.00 97.00 89 PHE A C 1
ATOM 700 O O . PHE A 1 89 ? -11.905 4.138 6.923 1.00 97.00 89 PHE A O 1
ATOM 707 N N . LEU A 1 90 ? -11.601 4.295 4.706 1.00 96.44 90 LEU A N 1
ATOM 708 C CA . LEU A 1 90 ? -12.723 5.214 4.488 1.00 96.44 90 LEU A CA 1
ATOM 709 C C . LEU A 1 90 ? -14.072 4.565 4.824 1.00 96.44 90 LEU A C 1
ATOM 711 O O . LEU A 1 90 ? -14.921 5.205 5.453 1.00 96.44 90 LEU A O 1
ATOM 715 N N . ILE A 1 91 ? -14.257 3.291 4.466 1.00 94.19 91 ILE A N 1
ATOM 716 C CA . ILE A 1 91 ? -15.450 2.512 4.821 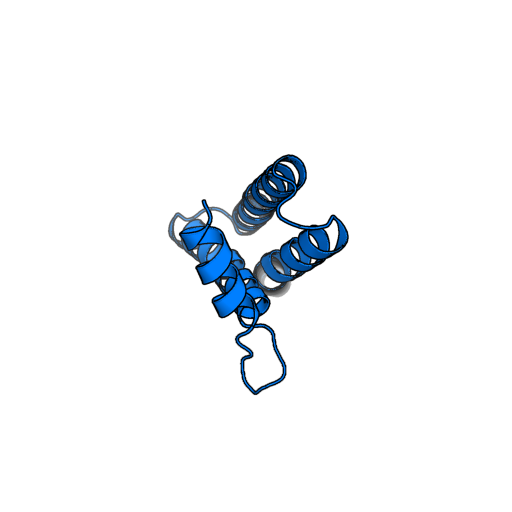1.00 94.19 91 ILE A CA 1
ATOM 717 C C . ILE A 1 91 ? -15.576 2.388 6.345 1.00 94.19 91 ILE A C 1
ATOM 719 O O . ILE A 1 91 ? -16.657 2.626 6.889 1.00 94.19 91 ILE A O 1
ATOM 723 N N . GLU A 1 92 ? -14.489 2.061 7.050 1.00 91.88 92 GLU A N 1
ATOM 724 C CA . GLU A 1 92 ? -14.487 1.967 8.515 1.00 91.88 92 GLU A CA 1
ATOM 725 C C . GLU A 1 92 ? -14.823 3.320 9.159 1.00 91.88 92 GLU A C 1
ATOM 727 O O . GLU A 1 92 ? -15.710 3.405 10.012 1.00 91.88 92 GLU A O 1
ATOM 732 N N . LYS A 1 93 ? -14.200 4.406 8.688 1.00 90.81 93 LYS A N 1
ATOM 733 C CA . LYS A 1 93 ? -14.453 5.766 9.184 1.00 90.81 93 LYS A CA 1
ATOM 734 C C . LYS A 1 93 ? -15.909 6.192 8.983 1.00 90.81 93 LYS A C 1
ATOM 736 O O . LYS A 1 93 ? -16.494 6.806 9.877 1.00 90.81 93 LYS A O 1
ATOM 741 N N . LYS A 1 94 ? -16.512 5.852 7.837 1.00 91.62 94 LYS A N 1
ATOM 742 C CA . LYS A 1 94 ? -17.934 6.117 7.564 1.00 91.62 94 LYS A CA 1
ATOM 743 C C . LYS A 1 94 ? -18.835 5.343 8.528 1.00 91.62 94 LYS A C 1
ATOM 745 O O . LYS A 1 94 ? -19.739 5.938 9.107 1.00 91.62 94 LYS A O 1
ATOM 750 N N . LYS A 1 95 ? -18.568 4.051 8.752 1.00 87.31 95 LYS A N 1
ATOM 751 C CA . LYS A 1 95 ? -19.339 3.218 9.694 1.00 87.31 95 LYS A CA 1
ATOM 752 C C . LYS A 1 95 ? -19.259 3.740 11.131 1.00 87.31 95 LYS A C 1
ATOM 754 O O . LYS A 1 95 ? -20.277 3.774 11.815 1.00 87.31 95 LYS A O 1
ATOM 759 N N . SER A 1 96 ? -18.086 4.190 11.571 1.00 81.75 96 SER A N 1
ATOM 760 C CA . SER A 1 96 ? -17.909 4.763 12.911 1.00 81.75 96 SER A CA 1
ATOM 761 C C . SER A 1 96 ? -18.677 6.073 13.099 1.00 81.75 96 SER A C 1
ATOM 763 O O . SER A 1 96 ? -19.244 6.279 14.165 1.00 81.75 96 SER A O 1
ATOM 765 N N . LYS A 1 97 ? -18.761 6.931 12.069 1.00 76.69 97 LYS A N 1
ATOM 766 C CA . LYS A 1 97 ? -19.581 8.156 12.122 1.00 76.69 97 LYS A CA 1
ATOM 767 C C . LYS A 1 97 ? -21.078 7.864 12.218 1.00 76.69 97 LYS A C 1
ATOM 769 O O . LYS A 1 97 ? -21.763 8.530 12.978 1.00 76.69 97 LYS A O 1
ATOM 774 N N . VAL A 1 98 ? -21.578 6.874 11.474 1.00 75.44 98 VAL A N 1
ATOM 775 C CA . VAL A 1 98 ? -23.008 6.511 11.496 1.00 75.44 98 VAL A CA 1
ATOM 776 C C . VAL A 1 98 ? -23.449 5.999 12.870 1.00 75.44 98 VAL A C 1
ATOM 778 O O . VAL A 1 98 ? -24.572 6.260 13.261 1.00 75.44 98 VAL A O 1
ATOM 781 N N . LYS A 1 99 ? -22.577 5.316 13.624 1.00 65.50 99 LYS A N 1
ATOM 782 C CA . LYS A 1 99 ? -22.897 4.828 14.980 1.00 65.50 99 LYS A CA 1
ATOM 783 C C . LYS A 1 99 ? -22.985 5.918 16.058 1.00 65.50 99 LYS A C 1
ATOM 785 O O . LYS A 1 99 ? -23.406 5.610 17.166 1.00 65.50 99 LYS A O 1
ATOM 790 N N . LEU A 1 100 ? -22.500 7.127 15.778 1.00 57.41 100 LEU A N 1
ATOM 791 C CA . LEU A 1 100 ? -22.454 8.236 16.737 1.00 57.41 100 LEU A CA 1
ATOM 792 C C . LEU A 1 100 ? -23.644 9.202 16.594 1.00 57.41 100 LEU A C 1
ATOM 794 O O . LEU A 1 100 ? -23.760 10.109 17.414 1.00 57.41 100 LEU A O 1
ATOM 798 N N . ASN A 1 101 ? -24.487 9.010 15.573 1.00 53.59 101 ASN A N 1
ATOM 799 C CA . ASN A 1 101 ? -25.738 9.740 15.349 1.00 53.59 101 ASN A CA 1
ATOM 800 C C . ASN A 1 101 ? -26.932 8.872 15.749 1.00 53.59 101 ASN A C 1
ATOM 802 O O . ASN A 1 101 ? -27.949 9.464 16.164 1.00 53.59 101 ASN A O 1
#

Radius of gyration: 16.08 Å; chains: 1; bounding box: 47×24×38 Å

Sequence (101 aa):
MKAYTNLMREINGVKILDTIPLDYFLHMIFGMAIYLIARAFKISSSKSLILVFTIEGIKEFADSFAMTNTIEENIADFVITVSLPLLAFLIEKKKSKVKLN

Foldseek 3Di:
DVVVLVVVVVQQPDDDVVPHGVLLVVLLVQLVVQLVVCVVVVNDLVVSLVVSLVVLVVVLVVCVVVVVDDPVVSVSSSCSNSVVSVVVSVVVVVVVVVVVD

Secondary structure (DSSP, 8-state):
-HHHHHHHHHHHT-EETTTEEHHHHHHHHHHHHHHHHHHHTT--HHHHHHHHHHHHHHHHHHHHHHTSS-HHHHHHHHHHHHHHHHHHHHHHHHHHHHTT-